Protein AF-A0AA47MBG3-F1 (afdb_monomer_lite)

Structure (mmCIF, N/CA/C/O backbone):
data_AF-A0AA47MBG3-F1
#
_entry.id   AF-A0AA47MBG3-F1
#
loop_
_atom_site.group_PDB
_atom_site.id
_atom_site.type_symbol
_atom_site.label_atom_id
_atom_site.label_alt_id
_atom_site.label_comp_id
_atom_site.label_asym_id
_atom_site.label_entity_id
_atom_site.label_seq_id
_atom_site.pdbx_PDB_ins_code
_atom_site.Cartn_x
_atom_site.Cartn_y
_atom_site.Cartn_z
_atom_site.occupancy
_atom_site.B_iso_or_equiv
_atom_site.auth_seq_id
_atom_site.auth_comp_id
_atom_site.auth_asym_id
_atom_site.auth_atom_id
_atom_site.pdbx_PDB_model_num
ATOM 1 N N . MET A 1 1 ? -4.445 -20.110 -8.912 1.00 31.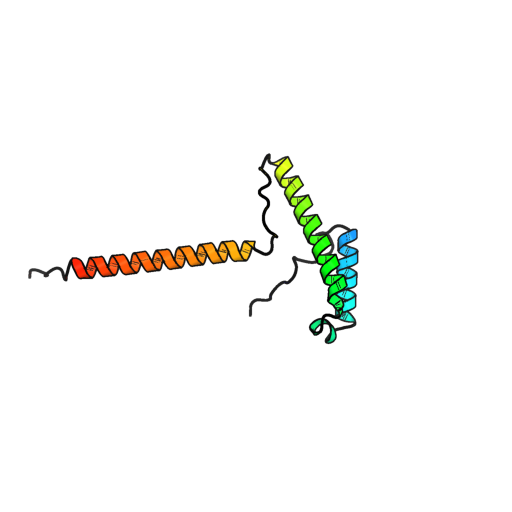62 1 MET A N 1
ATOM 2 C CA . MET A 1 1 ? -5.245 -18.866 -8.857 1.00 31.62 1 MET A CA 1
ATOM 3 C C . MET A 1 1 ? -4.411 -17.811 -8.152 1.00 31.62 1 MET A C 1
ATOM 5 O O . MET A 1 1 ? -4.117 -17.987 -6.976 1.00 31.62 1 MET A O 1
ATOM 9 N N . CYS A 1 2 ? -3.964 -16.771 -8.859 1.00 28.41 2 CYS A N 1
ATOM 10 C CA . CYS A 1 2 ? -3.271 -15.652 -8.223 1.00 28.41 2 CYS A CA 1
ATOM 11 C C . CYS A 1 2 ? -4.271 -14.918 -7.330 1.00 28.41 2 CYS A C 1
ATOM 13 O O . CYS A 1 2 ? -5.248 -14.352 -7.818 1.00 28.41 2 CYS A O 1
ATOM 15 N N . LYS A 1 3 ? -4.060 -14.976 -6.016 1.00 36.81 3 LYS A N 1
ATOM 16 C CA . LYS A 1 3 ? -4.791 -14.157 -5.053 1.00 36.81 3 LYS A CA 1
ATOM 17 C C . LYS A 1 3 ? -4.354 -12.722 -5.331 1.00 36.81 3 LYS A C 1
ATOM 19 O O . LYS A 1 3 ? -3.228 -12.360 -5.005 1.00 36.81 3 LYS A O 1
ATOM 24 N N . VAL A 1 4 ? -5.183 -11.943 -6.022 1.00 38.72 4 VAL A N 1
ATOM 25 C CA . VAL A 1 4 ? -4.874 -10.532 -6.247 1.00 38.72 4 VAL A CA 1
ATOM 26 C C . VAL 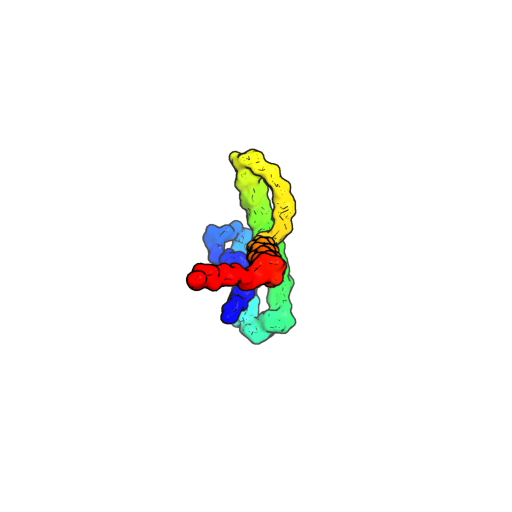A 1 4 ? -5.008 -9.844 -4.896 1.00 38.72 4 VAL A C 1
ATOM 28 O O . VAL A 1 4 ? -6.114 -9.586 -4.424 1.00 38.72 4 VAL A O 1
ATOM 31 N N . HIS A 1 5 ? -3.880 -9.647 -4.218 1.00 47.09 5 HIS A N 1
ATOM 32 C CA . HIS A 1 5 ? -3.846 -8.897 -2.976 1.00 47.09 5 HIS A CA 1
ATOM 33 C C . HIS A 1 5 ? -3.941 -7.422 -3.365 1.00 47.09 5 HIS A C 1
ATOM 35 O O . HIS A 1 5 ? -2.974 -6.818 -3.817 1.00 47.09 5 HIS A O 1
ATOM 41 N N . MET A 1 6 ? -5.151 -6.872 -3.263 1.00 60.72 6 MET A N 1
ATOM 42 C CA . MET A 1 6 ? -5.467 -5.472 -3.568 1.00 60.72 6 MET A CA 1
ATOM 43 C C . MET A 1 6 ? -5.045 -4.522 -2.437 1.00 60.72 6 MET A C 1
ATOM 45 O O . MET A 1 6 ? -5.593 -3.424 -2.351 1.00 60.72 6 MET A O 1
ATOM 49 N N . HIS A 1 7 ? -4.119 -4.950 -1.567 1.00 63.44 7 HIS A N 1
ATOM 50 C CA . HIS A 1 7 ? -3.438 -4.206 -0.497 1.00 63.44 7 HIS A CA 1
ATOM 51 C C . HIS A 1 7 ? -2.250 -5.013 0.031 1.00 63.44 7 HIS A C 1
ATOM 53 O O . HIS A 1 7 ? -2.190 -6.233 -0.127 1.00 63.44 7 HIS A O 1
ATOM 59 N N . SER A 1 8 ? -1.299 -4.308 0.643 1.00 69.69 8 SER A N 1
ATOM 60 C CA . SER A 1 8 ? -0.255 -4.890 1.488 1.00 69.69 8 SER A CA 1
ATOM 61 C C . SER A 1 8 ? -0.876 -5.649 2.671 1.00 69.69 8 SER A C 1
ATOM 63 O O . SER A 1 8 ? -2.090 -5.593 2.885 1.00 69.69 8 SER A O 1
ATOM 65 N N . ASP A 1 9 ? -0.062 -6.357 3.454 1.00 80.06 9 ASP A N 1
ATOM 66 C CA . ASP A 1 9 ? -0.515 -6.945 4.721 1.00 80.06 9 ASP A CA 1
ATOM 67 C C . ASP A 1 9 ? -1.169 -5.862 5.600 1.00 80.06 9 ASP A C 1
ATOM 69 O O . ASP A 1 9 ? -0.592 -4.794 5.749 1.00 80.06 9 ASP A O 1
ATOM 73 N N . LEU A 1 10 ? -2.374 -6.126 6.122 1.00 88.00 10 LEU A N 1
ATOM 74 C CA . LEU A 1 10 ? -3.155 -5.207 6.970 1.00 88.00 10 LEU A CA 1
ATOM 75 C C . LEU A 1 10 ? -3.102 -5.611 8.451 1.00 88.00 10 LEU A C 1
ATOM 77 O O . LEU A 1 10 ? -4.087 -5.460 9.196 1.00 88.00 10 LEU A O 1
ATOM 81 N N . SER A 1 11 ? -2.001 -6.236 8.858 1.00 89.75 11 SER A N 1
ATOM 82 C CA . SER A 1 11 ? -1.739 -6.574 10.249 1.00 89.75 11 SER A CA 1
ATOM 83 C C . SER A 1 11 ? -1.538 -5.295 11.076 1.00 89.75 11 SER A C 1
ATOM 85 O O . SER A 1 11 ? -0.750 -4.439 10.679 1.00 89.75 11 SER A O 1
ATOM 87 N N . PRO A 1 12 ? -2.201 -5.146 12.242 1.00 88.19 12 PRO A N 1
ATOM 88 C CA . PRO A 1 12 ? -2.264 -3.861 12.953 1.00 88.19 12 PRO A CA 1
ATOM 89 C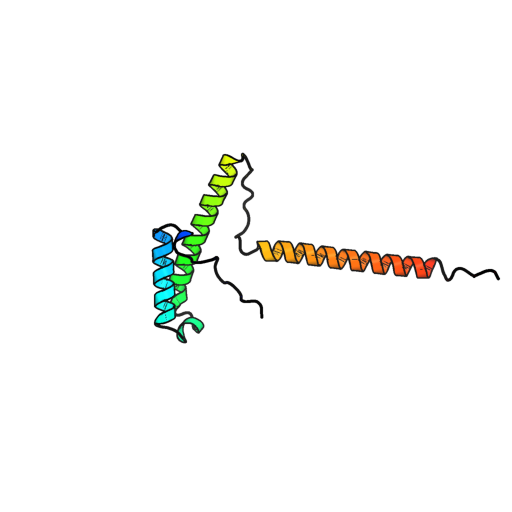 C . PRO A 1 12 ? -0.912 -3.299 13.408 1.00 88.19 12 PRO A C 1
ATOM 91 O O . PRO A 1 12 ? -0.737 -2.098 13.549 1.00 88.19 12 PRO A O 1
ATOM 94 N N . HIS A 1 13 ? 0.065 -4.169 13.643 1.00 86.88 13 HIS A N 1
ATOM 95 C CA . HIS A 1 13 ? 1.393 -3.779 14.115 1.00 86.88 13 HIS A CA 1
ATOM 96 C C . HIS A 1 13 ? 2.288 -3.189 13.012 1.00 86.88 13 HIS A C 1
ATOM 98 O O . HIS A 1 13 ? 3.388 -2.732 13.308 1.00 86.88 13 HIS A O 1
ATOM 104 N N . LEU A 1 14 ? 1.857 -3.235 11.747 1.00 88.94 14 LEU A N 1
ATOM 105 C CA . LEU A 1 14 ? 2.640 -2.755 10.604 1.00 88.94 14 LEU A CA 1
ATOM 106 C C . LEU A 1 14 ? 2.343 -1.295 10.240 1.00 88.94 14 LEU A C 1
ATOM 108 O O . LEU A 1 14 ? 3.071 -0.711 9.437 1.00 88.94 14 LEU A O 1
ATOM 112 N N . HIS A 1 15 ? 1.291 -0.716 10.817 1.00 91.38 15 HIS A N 1
ATOM 113 C CA . HIS A 1 15 ? 0.755 0.582 10.429 1.00 91.38 15 HIS A CA 1
ATOM 114 C C . HIS A 1 15 ? 0.625 1.513 11.629 1.00 91.38 15 HIS A C 1
ATOM 116 O O . HIS A 1 15 ? 0.584 1.086 12.782 1.00 91.38 15 HIS A O 1
ATOM 122 N N . THR A 1 16 ? 0.547 2.805 11.341 1.00 93.50 16 THR A N 1
ATOM 123 C CA . THR A 1 16 ? 0.199 3.843 12.308 1.00 93.50 16 THR A CA 1
ATOM 124 C C . THR A 1 16 ? -1.240 3.677 12.785 1.00 93.50 16 THR A C 1
ATOM 126 O O . THR A 1 16 ? -2.099 3.171 12.058 1.00 93.50 16 THR A O 1
ATOM 129 N N . ASP A 1 17 ? -1.533 4.177 13.986 1.00 95.31 17 ASP A N 1
ATOM 130 C CA . ASP A 1 17 ? -2.879 4.128 14.573 1.00 95.31 17 ASP A CA 1
ATOM 131 C C . ASP A 1 17 ? -3.944 4.748 13.654 1.00 95.31 17 ASP A C 1
ATOM 133 O O . ASP A 1 17 ? -5.038 4.206 13.504 1.00 95.31 17 ASP A O 1
ATOM 137 N N . VAL A 1 18 ? -3.582 5.826 12.948 1.00 93.56 18 VAL A N 1
ATOM 138 C CA . VAL A 1 18 ? -4.454 6.506 11.977 1.00 93.56 18 VAL A CA 1
ATOM 139 C C . VAL A 1 18 ? -4.835 5.581 10.818 1.00 93.56 18 VAL A C 1
ATOM 141 O O . VAL A 1 18 ? -6.005 5.499 10.445 1.00 93.56 18 VAL A O 1
ATOM 144 N N . CYS A 1 19 ? -3.875 4.862 10.231 1.00 94.12 19 CYS A N 1
ATOM 145 C CA . CYS A 1 19 ? -4.199 3.923 9.158 1.00 94.12 19 CYS A CA 1
ATOM 146 C C . CYS A 1 19 ? -4.875 2.645 9.686 1.00 94.12 19 CYS A C 1
ATOM 148 O O . CYS A 1 19 ? -5.732 2.086 8.996 1.00 94.12 19 CYS A O 1
ATOM 150 N N . ASN A 1 20 ? -4.574 2.219 10.917 1.00 95.88 20 ASN A N 1
ATOM 151 C CA . ASN A 1 20 ? -5.236 1.089 11.576 1.00 95.88 20 ASN A CA 1
ATOM 152 C C . ASN A 1 20 ? -6.735 1.308 11.801 1.00 95.88 20 ASN A C 1
ATOM 154 O O . ASN A 1 20 ? -7.521 0.363 11.663 1.00 95.88 20 ASN A O 1
ATOM 158 N N . GLU A 1 21 ? -7.152 2.539 12.090 1.00 96.19 21 GLU A N 1
ATOM 159 C CA . GLU A 1 21 ? -8.570 2.886 12.198 1.00 96.19 21 GLU A CA 1
ATOM 160 C C . GLU A 1 21 ? -9.299 2.632 10.867 1.00 96.19 21 GLU A C 1
ATOM 162 O O . GLU A 1 21 ? -10.304 1.921 10.824 1.00 96.19 21 GLU A O 1
ATOM 167 N N . MET A 1 22 ? -8.731 3.091 9.746 1.00 94.75 22 MET A N 1
ATOM 168 C CA . MET A 1 22 ? -9.310 2.870 8.412 1.00 94.75 22 MET A CA 1
ATOM 169 C C . MET A 1 22 ? -9.347 1.388 8.018 1.00 94.75 22 MET A C 1
ATOM 171 O O . MET A 1 22 ? -10.319 0.927 7.415 1.00 94.75 22 MET A O 1
ATOM 175 N N . ILE A 1 23 ? -8.311 0.621 8.375 1.00 94.75 23 ILE A N 1
ATOM 176 C CA . ILE A 1 23 ? -8.275 -0.836 8.173 1.00 94.75 23 ILE A CA 1
ATOM 177 C C . ILE A 1 23 ? -9.414 -1.513 8.941 1.00 94.75 23 ILE A C 1
ATOM 179 O O . ILE A 1 23 ? -10.062 -2.425 8.420 1.00 94.75 23 ILE A O 1
ATOM 183 N N . THR A 1 24 ? -9.658 -1.078 10.176 1.00 95.44 24 THR A N 1
ATOM 184 C CA . THR A 1 24 ? -10.722 -1.620 11.028 1.00 95.44 24 THR A CA 1
ATOM 185 C C . THR A 1 24 ? -12.096 -1.325 10.434 1.00 95.44 24 THR A C 1
ATOM 187 O O . THR A 1 24 ? -12.893 -2.250 10.274 1.00 95.44 24 THR A O 1
ATOM 190 N N . LEU A 1 25 ? -12.330 -0.086 9.988 1.00 94.06 25 LEU A N 1
ATOM 191 C CA . LEU A 1 25 ? -13.563 0.308 9.298 1.00 94.06 25 LEU A CA 1
ATOM 192 C C . LEU A 1 25 ? -13.801 -0.511 8.022 1.00 94.06 25 LEU A C 1
ATOM 194 O O . LEU A 1 25 ? -14.918 -0.960 7.766 1.00 94.06 25 LEU A O 1
ATOM 198 N N . LEU A 1 26 ? -12.752 -0.768 7.233 1.00 92.94 26 LEU A N 1
ATOM 199 C CA . LEU A 1 26 ? -12.870 -1.588 6.027 1.00 92.94 26 LEU A CA 1
ATOM 200 C C . LEU A 1 26 ? -13.230 -3.041 6.363 1.00 92.94 26 LEU A C 1
ATOM 202 O O . LEU A 1 26 ? -14.099 -3.634 5.718 1.00 92.94 26 LEU A O 1
ATOM 206 N N . LYS A 1 27 ? -12.579 -3.621 7.381 1.00 91.44 27 LYS A N 1
ATOM 207 C CA . LYS A 1 27 ? -12.879 -4.979 7.861 1.00 91.44 27 LYS A CA 1
ATOM 208 C C . LYS A 1 27 ? -14.326 -5.077 8.339 1.00 91.44 27 LYS A C 1
ATOM 210 O O . LYS A 1 27 ? -14.997 -6.043 7.980 1.00 91.44 27 LYS A O 1
ATOM 215 N N . GLN A 1 28 ? -14.813 -4.077 9.071 1.00 93.88 28 GLN A N 1
ATOM 216 C CA . GLN A 1 28 ? -16.198 -4.014 9.528 1.00 93.88 28 GLN A CA 1
ATOM 217 C C . GLN A 1 28 ? -17.180 -3.916 8.352 1.00 93.88 28 GLN A C 1
ATOM 219 O O . GLN A 1 28 ? -18.068 -4.759 8.238 1.00 93.88 28 GLN A O 1
ATOM 224 N N . CYS A 1 29 ? -16.953 -3.000 7.405 1.00 92.06 29 CYS A N 1
ATOM 225 C CA . CYS A 1 29 ? -17.789 -2.878 6.206 1.00 92.06 29 CYS A CA 1
ATOM 226 C C . CYS A 1 29 ? -17.861 -4.202 5.426 1.00 92.06 29 CYS A C 1
ATOM 228 O O . CYS A 1 29 ? -18.931 -4.639 5.011 1.00 92.06 29 CYS A O 1
ATOM 230 N N . HIS A 1 30 ? -16.743 -4.920 5.280 1.00 89.81 30 HIS A N 1
ATOM 231 C CA . HIS A 1 30 ? -16.737 -6.235 4.631 1.00 89.81 30 HIS A CA 1
ATOM 232 C C . HIS A 1 30 ? -17.445 -7.339 5.427 1.00 89.81 30 HIS A C 1
ATOM 234 O O . HIS A 1 30 ? -17.953 -8.288 4.818 1.00 89.81 30 HIS A O 1
ATOM 240 N N . GLN A 1 31 ? -17.454 -7.258 6.759 1.00 90.31 31 GLN A N 1
ATOM 241 C CA . GLN A 1 31 ? -18.184 -8.195 7.613 1.00 90.31 31 GLN A CA 1
ATOM 242 C C . GLN A 1 31 ? -19.696 -7.976 7.523 1.00 90.31 31 GLN A C 1
ATOM 244 O O . GLN A 1 31 ? -20.436 -8.957 7.428 1.00 90.31 31 GLN A O 1
ATOM 249 N N . GLU A 1 32 ? -20.133 -6.717 7.486 1.00 92.50 32 GLU A N 1
ATOM 250 C CA . GLU A 1 32 ? -21.538 -6.316 7.357 1.00 92.50 32 GLU A CA 1
ATOM 251 C C . GLU A 1 32 ? -22.066 -6.563 5.932 1.00 92.50 32 GLU A C 1
ATOM 253 O O . GLU A 1 32 ? -23.165 -7.081 5.735 1.00 92.50 32 GLU A O 1
ATOM 258 N N . HIS A 1 33 ? -21.240 -6.304 4.914 1.00 85.94 33 HIS A N 1
ATOM 259 C CA . HIS A 1 33 ? -21.612 -6.349 3.499 1.00 85.94 33 HIS A CA 1
ATOM 260 C C . HIS A 1 33 ? -20.930 -7.500 2.739 1.00 85.94 33 HIS A C 1
ATOM 262 O O . HIS A 1 33 ? -20.317 -7.297 1.689 1.00 85.94 33 HIS A O 1
ATOM 268 N N . LYS A 1 34 ? -21.050 -8.744 3.224 1.00 80.19 34 LYS A N 1
ATOM 269 C CA . LYS A 1 34 ? -20.334 -9.915 2.657 1.00 80.19 34 LYS A CA 1
ATOM 270 C C . LYS A 1 34 ? -20.514 -10.116 1.146 1.00 80.19 34 LYS A C 1
ATOM 272 O O . LYS A 1 34 ? -19.554 -10.501 0.482 1.00 80.19 34 LYS A O 1
ATOM 277 N N . VAL A 1 35 ? -21.718 -9.875 0.617 1.00 78.94 35 VAL A N 1
ATOM 278 C CA . VAL A 1 35 ? -22.037 -9.967 -0.825 1.00 78.94 35 VAL A CA 1
ATOM 279 C C . VAL A 1 35 ? -21.884 -8.605 -1.504 1.00 78.94 35 VAL A C 1
ATOM 281 O O . VAL A 1 35 ? -21.300 -8.498 -2.577 1.00 78.94 35 VAL A O 1
ATOM 284 N N . MET A 1 36 ? -22.347 -7.548 -0.836 1.00 71.62 36 MET A N 1
ATOM 285 C CA . MET A 1 36 ? -22.344 -6.171 -1.337 1.00 71.62 36 MET A CA 1
ATOM 286 C C . MET A 1 36 ? -20.941 -5.565 -1.510 1.00 71.62 36 MET A C 1
ATOM 288 O O . MET A 1 36 ? -20.756 -4.677 -2.339 1.00 71.62 36 MET A O 1
ATOM 292 N N . LYS A 1 37 ? -19.910 -6.118 -0.857 1.00 68.62 37 LYS A N 1
ATOM 293 C CA . LYS A 1 37 ? -18.506 -5.774 -1.137 1.00 68.62 37 LYS A CA 1
ATOM 294 C C . LYS A 1 37 ? -18.111 -5.995 -2.603 1.00 68.62 37 LYS A C 1
ATOM 296 O O . LYS A 1 37 ? -17.248 -5.289 -3.105 1.00 68.62 37 LYS A O 1
ATOM 301 N N . LEU A 1 38 ? -18.754 -6.938 -3.303 1.00 72.44 38 LEU A N 1
ATOM 302 C CA . LEU A 1 38 ? -18.521 -7.191 -4.732 1.00 72.44 38 LEU A CA 1
ATOM 303 C C . LEU A 1 38 ? -19.178 -6.133 -5.632 1.00 72.44 38 LEU A C 1
ATOM 305 O O . LEU A 1 38 ? -18.775 -5.975 -6.778 1.00 72.44 38 LEU A O 1
ATOM 309 N N . PHE A 1 39 ? -20.153 -5.393 -5.100 1.00 79.25 39 PHE A N 1
ATOM 310 C CA . PHE A 1 39 ? -20.855 -4.308 -5.785 1.00 79.25 39 PHE A CA 1
ATOM 311 C C . PHE A 1 39 ? -20.298 -2.920 -5.429 1.00 79.25 39 PHE A C 1
ATOM 313 O O . PHE A 1 39 ? -20.820 -1.910 -5.890 1.00 79.25 39 PHE A O 1
ATOM 320 N N . GLY A 1 40 ? -19.216 -2.857 -4.643 1.00 83.38 40 GLY A N 1
ATOM 321 C CA . GLY A 1 40 ? -18.481 -1.619 -4.380 1.00 83.38 40 GLY A CA 1
ATOM 322 C C . GLY A 1 40 ? -18.960 -0.798 -3.182 1.00 83.38 40 GLY A C 1
ATOM 323 O O . GLY A 1 40 ? -18.507 0.331 -3.022 1.00 83.38 40 GLY A O 1
ATOM 324 N N . THR A 1 41 ? -19.814 -1.343 -2.309 1.00 87.38 41 THR A N 1
ATOM 325 C CA . THR A 1 41 ? -20.341 -0.635 -1.120 1.00 87.38 41 THR A CA 1
ATOM 326 C C . THR A 1 41 ? -19.252 -0.074 -0.198 1.00 87.38 41 THR A C 1
ATOM 328 O O . THR A 1 41 ? -19.446 0.969 0.411 1.00 87.38 41 THR A O 1
ATOM 331 N N . CYS A 1 42 ? -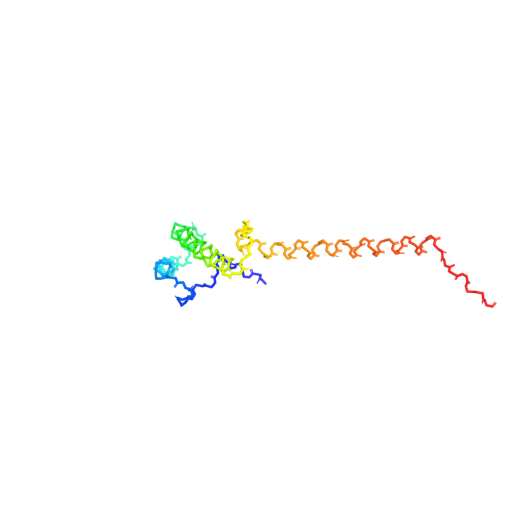18.084 -0.719 -0.124 1.00 90.06 42 CYS A N 1
ATOM 332 C CA . CYS A 1 42 ? -16.982 -0.294 0.746 1.00 90.06 42 CYS A CA 1
ATOM 333 C C . CYS A 1 42 ? -15.901 0.538 0.022 1.00 90.06 42 CYS A C 1
ATOM 335 O O . CYS A 1 42 ? -14.844 0.794 0.601 1.00 90.06 42 CYS A O 1
ATOM 337 N N . ASN A 1 43 ? -16.127 0.957 -1.232 1.00 88.94 43 ASN A N 1
ATOM 338 C CA . ASN A 1 43 ? -15.097 1.573 -2.083 1.00 88.94 43 ASN A CA 1
ATOM 339 C C . ASN A 1 43 ? -14.520 2.884 -1.531 1.00 88.94 43 ASN A C 1
ATOM 341 O O . ASN A 1 43 ? -13.343 3.170 -1.757 1.00 88.94 43 ASN A O 1
ATOM 345 N N . ASP A 1 44 ? -15.315 3.683 -0.823 1.00 91.44 44 ASP A N 1
ATOM 346 C CA . ASP A 1 44 ? -14.856 4.966 -0.279 1.00 91.44 44 ASP A CA 1
ATOM 347 C C . ASP A 1 44 ? -13.914 4.777 0.916 1.00 91.44 44 ASP A C 1
ATOM 349 O O . ASP A 1 44 ? -12.866 5.429 1.004 1.00 91.44 44 ASP A O 1
ATOM 353 N N . ILE A 1 45 ? -14.234 3.813 1.784 1.00 91.25 45 ILE A N 1
ATOM 354 C CA . ILE A 1 45 ? -13.375 3.403 2.903 1.00 91.25 45 ILE A CA 1
ATOM 355 C C . ILE A 1 45 ? -12.084 2.794 2.348 1.00 91.25 45 ILE A C 1
ATOM 357 O O . ILE A 1 45 ? -10.986 3.173 2.744 1.00 91.25 45 ILE A O 1
ATOM 361 N N . ASP A 1 46 ? -12.210 1.907 1.365 1.00 89.56 46 ASP A N 1
ATOM 362 C CA . ASP A 1 46 ? -11.098 1.237 0.691 1.00 89.56 46 ASP A CA 1
ATOM 363 C C . ASP A 1 46 ? -10.169 2.231 -0.041 1.00 89.56 46 ASP A C 1
ATOM 365 O O . ASP A 1 46 ? -8.940 2.142 0.034 1.00 89.56 46 ASP A O 1
ATOM 369 N N . ARG A 1 47 ? -10.731 3.260 -0.693 1.00 90.38 47 ARG A N 1
ATOM 370 C CA . ARG A 1 47 ? -9.967 4.369 -1.293 1.00 90.38 47 ARG A CA 1
ATOM 371 C C . ARG A 1 47 ? -9.199 5.154 -0.232 1.00 90.38 47 ARG A C 1
ATOM 373 O O . ARG A 1 47 ? -8.013 5.417 -0.433 1.00 90.38 47 ARG A O 1
ATOM 380 N N . SER A 1 48 ? -9.857 5.518 0.864 1.00 92.88 48 SER A N 1
ATOM 381 C CA . SER A 1 48 ? -9.249 6.287 1.956 1.00 92.88 48 SER A CA 1
ATOM 382 C C . SER A 1 48 ? -8.124 5.501 2.632 1.00 92.88 48 SER A C 1
ATOM 384 O O . SER A 1 48 ? -7.007 6.005 2.763 1.00 92.88 48 SER A O 1
ATOM 386 N N . MET A 1 49 ? -8.362 4.221 2.929 1.00 92.56 49 MET A N 1
ATOM 387 C CA . MET A 1 49 ? -7.358 3.309 3.474 1.00 92.56 49 MET A CA 1
ATOM 388 C C . MET A 1 49 ? -6.141 3.205 2.543 1.00 92.56 49 MET A C 1
ATOM 390 O O . MET A 1 49 ? -5.012 3.415 2.984 1.00 92.56 49 MET A O 1
ATOM 394 N N . ARG A 1 50 ? -6.337 2.967 1.236 1.00 88.75 50 ARG A N 1
ATOM 395 C CA . ARG A 1 50 ? -5.223 2.914 0.268 1.00 88.75 50 ARG A CA 1
ATOM 396 C C . ARG A 1 50 ? -4.399 4.198 0.237 1.00 88.75 50 ARG A C 1
ATOM 398 O O . ARG A 1 50 ? -3.177 4.133 0.106 1.00 88.75 50 ARG A O 1
ATOM 405 N N . GLN A 1 51 ? -5.042 5.360 0.341 1.00 90.38 51 GLN A N 1
ATOM 406 C CA . GLN A 1 51 ? -4.329 6.635 0.413 1.00 90.38 51 GLN A CA 1
ATOM 407 C C . GLN A 1 51 ? -3.491 6.747 1.688 1.00 90.38 51 GLN A C 1
ATOM 409 O O . GLN A 1 51 ? -2.374 7.260 1.622 1.00 90.38 51 GLN A O 1
ATOM 414 N N . CYS A 1 52 ? -4.002 6.253 2.816 1.00 92.44 52 CYS A N 1
ATOM 415 C CA . CYS A 1 52 ? -3.277 6.216 4.081 1.00 92.44 52 CYS A CA 1
ATOM 416 C C . CYS A 1 52 ? -2.013 5.350 3.963 1.00 92.44 52 CYS A C 1
ATOM 418 O O . CYS A 1 52 ? -0.901 5.851 4.125 1.00 92.44 52 CYS A O 1
ATOM 420 N N . LEU A 1 53 ? -2.168 4.101 3.513 1.00 88.81 53 LEU A N 1
ATOM 421 C CA . LEU A 1 53 ? -1.056 3.157 3.343 1.00 88.81 53 LEU A CA 1
ATOM 422 C C . LEU A 1 53 ? -0.003 3.657 2.347 1.00 88.81 53 LEU A C 1
ATOM 424 O O . LEU A 1 53 ? 1.199 3.531 2.571 1.00 88.81 53 LEU A O 1
ATOM 428 N N . LYS A 1 54 ? -0.433 4.288 1.247 1.00 85.06 54 LYS A N 1
ATOM 429 C CA . LYS A 1 54 ? 0.487 4.890 0.271 1.00 85.06 54 LYS A CA 1
ATOM 430 C C . LYS A 1 54 ? 1.334 6.002 0.895 1.00 85.06 54 LYS A C 1
ATOM 432 O O . LYS A 1 54 ? 2.505 6.142 0.538 1.00 85.06 54 LYS A O 1
ATOM 437 N N . LYS A 1 55 ? 0.764 6.796 1.807 1.00 87.38 55 LYS A N 1
ATOM 438 C CA . LYS A 1 55 ? 1.509 7.830 2.535 1.00 87.38 55 LYS A CA 1
ATOM 439 C C . LYS A 1 55 ? 2.503 7.207 3.509 1.00 87.38 55 LYS A C 1
ATOM 441 O O . LYS A 1 55 ? 3.646 7.644 3.504 1.00 87.38 55 LYS A O 1
ATOM 446 N N . GLU A 1 56 ? 2.117 6.182 4.267 1.00 86.50 56 GLU A N 1
ATOM 447 C CA . GLU A 1 56 ? 3.033 5.480 5.182 1.00 86.50 56 GLU A CA 1
ATOM 448 C C . GLU A 1 56 ? 4.248 4.923 4.449 1.00 86.50 56 GLU A C 1
ATOM 450 O O . GLU A 1 56 ? 5.379 5.256 4.793 1.00 86.50 56 GLU A O 1
ATOM 455 N N . VAL A 1 57 ? 4.017 4.161 3.376 1.00 82.44 57 VAL A N 1
ATOM 456 C CA . VAL A 1 57 ? 5.098 3.571 2.578 1.00 82.44 57 VAL A CA 1
ATOM 457 C C . VAL A 1 57 ? 5.981 4.663 1.975 1.00 82.44 57 VAL A C 1
ATOM 459 O O . VAL A 1 57 ? 7.204 4.557 2.003 1.00 82.44 57 VAL A O 1
ATOM 462 N N . ARG A 1 58 ? 5.390 5.755 1.470 1.00 82.75 58 ARG A N 1
ATOM 463 C CA . ARG A 1 58 ? 6.161 6.894 0.954 1.00 82.75 58 ARG A CA 1
ATOM 464 C C . ARG A 1 58 ? 7.024 7.532 2.046 1.00 82.75 58 ARG A C 1
ATOM 466 O O . ARG A 1 58 ? 8.185 7.819 1.783 1.00 82.75 58 ARG A O 1
ATOM 473 N N . LEU A 1 59 ? 6.486 7.761 3.242 1.00 82.25 59 LEU A N 1
ATOM 474 C CA . LEU A 1 59 ? 7.233 8.359 4.353 1.00 82.25 59 LEU A CA 1
ATOM 475 C C . LEU A 1 59 ? 8.361 7.438 4.834 1.00 82.25 59 LEU A C 1
ATOM 477 O O . LEU A 1 59 ? 9.486 7.904 5.009 1.00 82.25 59 LEU A O 1
ATOM 481 N N . GLN A 1 60 ? 8.091 6.138 4.971 1.00 80.56 60 GLN A N 1
ATOM 482 C CA . GLN A 1 60 ? 9.094 5.133 5.335 1.00 80.56 60 GLN A CA 1
ATOM 483 C C . GLN A 1 60 ? 10.229 5.064 4.305 1.00 80.56 60 GLN A C 1
ATOM 485 O O . GLN A 1 60 ? 11.401 5.060 4.679 1.00 80.56 60 GLN A O 1
ATOM 490 N N . LEU A 1 61 ? 9.899 5.077 3.008 1.00 75.50 61 LEU A N 1
ATOM 491 C CA . LEU A 1 61 ? 10.893 5.090 1.931 1.00 75.50 61 LEU A CA 1
ATOM 492 C C . LEU A 1 61 ? 11.726 6.375 1.929 1.00 75.50 61 LEU A C 1
ATOM 494 O O . LEU A 1 61 ? 12.945 6.300 1.802 1.00 75.50 61 LEU A O 1
ATOM 498 N N . ILE A 1 62 ? 11.103 7.545 2.108 1.00 77.62 62 ILE A N 1
ATOM 499 C CA . ILE A 1 62 ? 11.826 8.822 2.205 1.00 77.62 62 ILE A CA 1
ATOM 500 C C . ILE A 1 62 ? 12.814 8.782 3.372 1.00 77.62 62 ILE A C 1
ATOM 502 O O . ILE A 1 62 ? 13.981 9.124 3.190 1.00 77.62 62 ILE A O 1
ATOM 506 N N . TYR A 1 63 ? 12.374 8.324 4.544 1.00 82.56 63 TYR A N 1
ATOM 507 C CA . TYR A 1 63 ? 13.232 8.212 5.720 1.00 82.56 63 TYR A CA 1
ATOM 508 C C . TYR A 1 63 ? 14.420 7.270 5.471 1.00 82.56 63 TYR A C 1
ATOM 510 O O . TYR A 1 63 ? 15.567 7.649 5.708 1.00 82.56 63 TYR A O 1
ATOM 518 N N . PHE A 1 64 ? 14.174 6.087 4.898 1.00 80.31 64 PHE A N 1
ATOM 519 C CA . PHE A 1 64 ? 15.229 5.145 4.515 1.00 80.31 64 PHE A CA 1
ATOM 520 C C . PHE A 1 64 ? 16.224 5.751 3.511 1.00 80.31 64 PHE A C 1
ATOM 522 O O . PHE A 1 64 ? 17.436 5.602 3.679 1.00 80.31 64 PHE A O 1
ATOM 529 N N . CYS A 1 65 ? 15.738 6.464 2.490 1.00 71.75 65 CYS A N 1
ATOM 530 C CA . CYS A 1 65 ? 16.585 7.133 1.502 1.00 71.75 65 CYS A CA 1
ATOM 531 C C . CYS A 1 65 ? 17.467 8.216 2.132 1.00 71.75 65 CYS A C 1
ATOM 533 O O . CYS A 1 65 ? 18.651 8.284 1.806 1.00 71.75 65 CYS A O 1
ATOM 535 N N . ILE A 1 66 ? 16.917 9.025 3.045 1.00 78.56 66 ILE A N 1
ATOM 536 C CA . ILE A 1 66 ? 17.667 10.063 3.768 1.00 78.56 66 ILE A CA 1
ATOM 537 C C . ILE A 1 66 ? 18.785 9.427 4.602 1.00 78.56 66 ILE A C 1
ATOM 539 O O . ILE A 1 66 ? 19.933 9.852 4.493 1.00 78.56 66 ILE A O 1
ATOM 543 N N . LEU A 1 67 ? 18.475 8.382 5.378 1.00 84.38 67 LEU A N 1
ATOM 544 C CA . LEU A 1 67 ? 19.458 7.709 6.235 1.00 84.38 67 LEU A CA 1
ATOM 545 C C . LEU A 1 67 ? 20.609 7.060 5.455 1.00 84.38 67 LEU A C 1
ATOM 547 O O . LEU A 1 67 ? 21.719 6.969 5.968 1.00 84.38 67 LEU A O 1
ATOM 551 N N . ASN A 1 68 ? 20.355 6.626 4.219 1.00 79.94 68 ASN A N 1
ATOM 552 C CA . ASN A 1 68 ? 21.341 5.929 3.389 1.00 79.94 68 ASN A CA 1
ATOM 553 C C . ASN A 1 68 ? 21.921 6.803 2.264 1.00 79.94 68 ASN A C 1
ATOM 555 O O . ASN A 1 68 ? 22.635 6.291 1.404 1.00 79.94 68 ASN A O 1
ATOM 559 N N . ASN A 1 69 ? 21.614 8.106 2.242 1.00 79.06 69 ASN A N 1
ATOM 560 C CA . ASN A 1 69 ? 22.035 9.043 1.193 1.00 79.06 69 ASN A CA 1
ATOM 561 C C . ASN A 1 69 ? 21.700 8.548 -0.236 1.00 79.06 69 ASN A C 1
ATOM 563 O O . ASN A 1 69 ? 22.456 8.727 -1.193 1.00 79.06 69 ASN A O 1
ATOM 567 N N . ILE A 1 70 ? 20.549 7.882 -0.379 1.00 76.88 70 ILE A N 1
ATOM 568 C CA . ILE A 1 70 ? 20.042 7.372 -1.655 1.00 76.88 70 ILE A CA 1
ATOM 569 C C . ILE A 1 70 ? 19.173 8.459 -2.281 1.00 76.88 70 ILE A C 1
ATOM 571 O O . ILE A 1 70 ? 18.229 8.953 -1.662 1.00 76.88 70 ILE A O 1
ATOM 575 N N . LYS A 1 71 ? 19.444 8.809 -3.542 1.00 66.75 71 LYS A N 1
ATOM 576 C CA . LYS A 1 71 ? 18.569 9.710 -4.301 1.00 66.75 71 LYS A CA 1
ATOM 577 C C . LYS A 1 71 ? 17.194 9.062 -4.423 1.00 66.75 71 LYS A C 1
ATOM 579 O O . LYS A 1 71 ? 17.070 7.984 -4.999 1.00 66.75 71 LYS A O 1
ATOM 584 N N . HIS A 1 72 ? 16.179 9.726 -3.878 1.00 53.41 72 HIS A N 1
ATOM 585 C CA . HIS A 1 72 ? 14.793 9.282 -3.927 1.00 53.41 72 HIS A CA 1
ATOM 586 C C . HIS A 1 72 ? 14.308 9.282 -5.385 1.00 53.41 72 HIS A C 1
ATOM 588 O O . HIS A 1 72 ? 13.775 10.272 -5.889 1.00 53.41 72 HIS A O 1
ATOM 594 N N . VAL A 1 73 ? 14.532 8.174 -6.093 1.00 54.62 73 VAL A N 1
ATOM 595 C CA . VAL A 1 73 ? 13.878 7.906 -7.372 1.00 54.62 73 VAL A CA 1
ATOM 596 C C . VAL A 1 73 ? 12.395 7.838 -7.050 1.00 54.62 73 VAL A C 1
ATOM 598 O O . VAL A 1 73 ? 12.000 7.091 -6.157 1.00 54.62 73 VAL A O 1
ATOM 601 N N . ALA A 1 74 ? 11.585 8.660 -7.718 1.00 48.88 74 ALA A N 1
ATOM 602 C CA . ALA A 1 74 ? 10.134 8.634 -7.606 1.00 48.88 74 ALA A CA 1
ATOM 603 C C . ALA A 1 74 ? 9.633 7.263 -8.084 1.00 48.88 74 ALA A C 1
ATOM 605 O O . ALA A 1 74 ? 9.267 7.081 -9.242 1.00 48.88 74 ALA A O 1
ATOM 606 N N . TYR A 1 75 ? 9.707 6.273 -7.198 1.00 45.88 75 TYR A N 1
ATOM 607 C CA . TYR A 1 75 ? 9.317 4.911 -7.470 1.00 45.88 75 TYR A CA 1
ATOM 608 C C . TYR A 1 75 ? 7.798 4.919 -7.558 1.00 45.88 75 TYR A C 1
ATOM 610 O O . TYR A 1 75 ? 7.094 5.170 -6.575 1.00 45.88 75 TYR A O 1
ATOM 618 N N . THR A 1 76 ? 7.304 4.760 -8.782 1.00 46.75 76 THR A N 1
ATOM 619 C CA . THR A 1 76 ? 5.899 4.512 -9.079 1.00 46.75 76 THR A CA 1
ATOM 620 C C . THR A 1 76 ? 5.390 3.453 -8.117 1.00 46.75 76 THR A C 1
ATOM 622 O O . THR A 1 76 ? 6.006 2.396 -8.023 1.00 46.75 76 THR A O 1
ATOM 625 N N . ASP A 1 77 ? 4.324 3.790 -7.394 1.00 50.12 77 ASP A N 1
ATOM 626 C CA . ASP A 1 77 ? 3.506 2.937 -6.533 1.00 50.12 77 ASP A CA 1
ATOM 627 C C . ASP A 1 77 ? 3.940 1.461 -6.453 1.00 50.12 77 ASP A C 1
ATOM 629 O O . ASP A 1 77 ? 3.916 0.751 -7.456 1.00 50.12 77 ASP A O 1
ATOM 633 N N . SER A 1 78 ? 4.252 0.993 -5.235 1.00 55.88 78 SER A N 1
ATOM 634 C CA . SER A 1 78 ? 4.721 -0.360 -4.835 1.00 55.88 78 SER A CA 1
ATOM 635 C C . SER A 1 78 ? 3.960 -1.574 -5.428 1.00 55.88 78 SER A C 1
ATOM 637 O O . SER A 1 78 ? 4.334 -2.726 -5.247 1.00 55.88 78 SER A O 1
ATOM 639 N N . TRP A 1 79 ? 2.909 -1.320 -6.195 1.00 47.75 79 TRP A N 1
ATOM 640 C CA . TRP A 1 79 ? 2.043 -2.243 -6.918 1.00 47.75 79 TRP A CA 1
ATOM 641 C C . TRP A 1 79 ? 2.550 -2.599 -8.319 1.00 47.75 79 TRP A C 1
ATOM 643 O O . TRP A 1 79 ? 2.067 -3.556 -8.915 1.00 47.75 79 TRP A O 1
ATOM 653 N N . CYS A 1 80 ? 3.537 -1.863 -8.843 1.00 47.50 80 CYS A N 1
ATOM 654 C CA . CYS A 1 80 ? 4.170 -2.149 -10.134 1.00 47.50 80 CYS A CA 1
ATOM 655 C C . CYS A 1 80 ? 5.509 -2.897 -10.024 1.00 47.50 80 CYS A C 1
ATOM 657 O O . CYS A 1 80 ? 6.056 -3.286 -11.053 1.00 47.50 80 CYS A O 1
ATOM 659 N N . LEU A 1 81 ? 6.036 -3.148 -8.818 1.00 51.78 81 LEU A N 1
ATOM 660 C CA . LEU A 1 81 ? 7.255 -3.954 -8.645 1.00 51.78 81 LEU A CA 1
ATOM 661 C C . LEU A 1 81 ? 7.100 -5.398 -9.189 1.00 51.78 81 LEU A C 1
ATOM 663 O O . LEU A 1 81 ? 8.034 -5.871 -9.838 1.00 51.78 81 LEU A O 1
ATOM 667 N N . PRO A 1 82 ? 5.930 -6.067 -9.063 1.00 56.38 82 PRO A N 1
ATOM 668 C CA . PRO A 1 82 ? 5.685 -7.332 -9.761 1.00 56.38 82 PRO A CA 1
ATOM 669 C C . PRO A 1 82 ? 5.729 -7.175 -11.288 1.00 56.38 82 PRO A C 1
ATOM 671 O O . PRO A 1 82 ? 6.335 -7.989 -11.972 1.00 56.38 82 PRO A O 1
ATOM 674 N N . CYS A 1 83 ? 5.192 -6.071 -11.820 1.00 45.06 83 CYS A N 1
ATOM 675 C CA . CYS A 1 83 ? 5.181 -5.798 -13.259 1.00 45.06 83 CYS A CA 1
ATOM 676 C C . CYS A 1 83 ? 6.596 -5.547 -13.812 1.00 45.06 83 CYS A C 1
ATOM 678 O O . CYS A 1 83 ? 6.911 -5.985 -14.913 1.00 45.06 83 CYS A O 1
ATOM 680 N N . LEU A 1 84 ? 7.487 -4.904 -13.048 1.00 51.31 84 LEU A N 1
ATOM 681 C CA . LEU A 1 84 ? 8.885 -4.725 -13.453 1.00 51.31 84 LEU A CA 1
ATOM 682 C C . LEU A 1 84 ? 9.628 -6.066 -13.529 1.00 51.31 84 LEU A C 1
ATOM 684 O O . LEU A 1 84 ? 10.353 -6.309 -14.495 1.00 51.31 84 LEU A O 1
ATOM 688 N N . LEU A 1 85 ? 9.404 -6.949 -12.552 1.00 56.47 85 LEU A N 1
ATOM 689 C CA . LEU A 1 85 ? 9.975 -8.294 -12.555 1.00 56.47 85 LEU A CA 1
ATOM 690 C C . LEU A 1 85 ? 9.412 -9.135 -13.715 1.00 56.47 85 LEU A C 1
ATOM 692 O O . LEU A 1 85 ? 10.175 -9.805 -14.411 1.00 56.47 85 LEU A O 1
ATOM 696 N N . ASP A 1 86 ? 8.112 -9.033 -13.998 1.00 55.47 86 ASP A N 1
ATOM 697 C CA . ASP A 1 86 ? 7.466 -9.701 -15.134 1.00 55.47 86 ASP A CA 1
ATOM 698 C C . ASP A 1 86 ? 7.972 -9.168 -16.489 1.00 55.47 86 ASP A C 1
ATOM 700 O O . ASP A 1 86 ? 8.211 -9.944 -17.418 1.00 55.47 86 ASP A O 1
ATOM 704 N N . ILE A 1 87 ? 8.210 -7.856 -16.611 1.00 64.81 87 ILE A N 1
ATOM 705 C CA . ILE A 1 87 ? 8.806 -7.233 -17.804 1.00 64.81 87 ILE A CA 1
ATOM 706 C C . ILE A 1 87 ? 10.235 -7.737 -18.013 1.00 64.81 87 ILE A C 1
ATOM 708 O O . ILE A 1 87 ? 10.588 -8.116 -19.132 1.00 64.81 87 ILE A O 1
ATOM 712 N N . GLN A 1 88 ? 11.045 -7.800 -16.954 1.00 71.25 88 GLN A N 1
ATOM 713 C CA . GLN A 1 88 ? 12.412 -8.323 -17.022 1.00 71.25 88 GLN A CA 1
ATOM 714 C C . GLN A 1 88 ? 12.428 -9.804 -17.422 1.00 71.25 88 GLN A C 1
ATOM 716 O O . GLN A 1 88 ? 13.199 -10.210 -18.293 1.00 71.25 88 GLN A O 1
ATOM 721 N N . GLN A 1 89 ? 11.531 -10.616 -16.858 1.00 75.19 89 GLN A N 1
ATOM 722 C CA . GLN A 1 89 ? 11.386 -12.024 -17.228 1.00 75.19 89 GLN A CA 1
ATOM 723 C C . GLN A 1 89 ? 10.917 -12.195 -18.679 1.00 75.19 89 GLN A C 1
ATOM 725 O O . GLN A 1 89 ? 11.434 -13.055 -19.401 1.00 75.19 89 GLN A O 1
ATOM 730 N N . ALA A 1 90 ? 9.983 -11.361 -19.144 1.00 69.12 90 ALA A N 1
ATOM 731 C CA . ALA A 1 90 ? 9.510 -11.363 -20.525 1.00 69.12 90 ALA A CA 1
ATOM 732 C C . ALA A 1 90 ? 10.610 -10.941 -21.512 1.00 69.12 90 ALA A C 1
ATOM 734 O O . ALA A 1 90 ? 10.765 -11.569 -22.562 1.00 69.12 90 ALA A O 1
ATOM 735 N N . GLN A 1 91 ? 11.406 -9.924 -21.173 1.00 80.88 91 GLN A N 1
ATOM 736 C CA . GLN A 1 91 ? 12.576 -9.507 -21.949 1.00 80.88 91 GLN A CA 1
ATOM 737 C C . GLN A 1 91 ? 13.623 -10.626 -22.011 1.00 80.88 91 GLN A C 1
ATOM 739 O O . GLN A 1 91 ? 14.039 -11.000 -23.105 1.00 80.88 91 GLN A O 1
ATOM 744 N N . ALA A 1 92 ? 13.957 -11.250 -20.877 1.00 88.56 92 ALA A N 1
ATOM 745 C CA . ALA A 1 92 ? 14.890 -12.375 -20.822 1.00 88.56 92 ALA A CA 1
ATOM 746 C C . ALA A 1 92 ? 14.395 -13.592 -21.627 1.00 88.56 92 ALA A C 1
ATOM 748 O O . ALA A 1 92 ? 15.179 -14.257 -22.304 1.00 88.56 92 ALA A O 1
ATOM 749 N N . LYS A 1 93 ? 13.085 -13.885 -21.606 1.00 84.62 93 LYS A N 1
ATOM 750 C CA . LYS A 1 93 ? 12.480 -14.954 -22.420 1.00 84.62 93 LYS A CA 1
ATOM 751 C C . LYS A 1 93 ? 12.558 -14.647 -23.919 1.00 84.62 93 LYS A C 1
ATOM 753 O O . LYS A 1 93 ? 12.870 -15.544 -24.700 1.00 84.62 93 LYS A O 1
ATOM 758 N N . ARG A 1 94 ? 12.297 -13.397 -24.321 1.00 86.44 94 ARG A N 1
ATOM 759 C CA . ARG A 1 94 ? 12.429 -12.944 -25.718 1.00 86.44 94 ARG A CA 1
ATOM 760 C C . ARG A 1 94 ? 13.875 -13.031 -26.196 1.00 86.44 94 ARG A C 1
ATOM 762 O O . ARG A 1 94 ? 14.101 -13.496 -27.306 1.00 86.44 94 ARG A O 1
ATOM 769 N N . GLU A 1 95 ? 14.830 -12.658 -25.351 1.00 94.56 95 GLU A N 1
ATOM 770 C CA . GLU A 1 95 ? 16.257 -12.726 -25.667 1.00 94.56 95 GLU A CA 1
ATOM 771 C C . GLU A 1 95 ? 16.729 -14.173 -25.864 1.00 94.56 95 GLU A C 1
ATOM 773 O O . GLU A 1 95 ? 17.292 -14.497 -26.906 1.00 94.56 95 GLU A O 1
ATOM 778 N N . ARG A 1 96 ? 16.371 -15.090 -24.952 1.00 91.00 96 ARG A N 1
ATOM 779 C CA . ARG A 1 96 ? 16.651 -16.530 -25.123 1.00 91.00 96 ARG A CA 1
ATOM 780 C C . ARG A 1 96 ? 16.054 -17.095 -26.414 1.00 91.00 96 ARG A C 1
ATOM 782 O O . ARG A 1 96 ? 16.698 -17.878 -27.106 1.00 91.00 96 ARG A O 1
ATOM 789 N N . SER A 1 97 ? 14.833 -16.687 -26.763 1.00 89.38 97 SER A N 1
ATOM 790 C CA . SER A 1 97 ? 14.190 -17.116 -28.010 1.00 89.38 97 SER A CA 1
ATOM 791 C C . SER A 1 97 ? 14.900 -16.577 -29.256 1.00 89.38 97 SER A C 1
ATOM 793 O O . SER A 1 97 ? 14.965 -17.289 -30.257 1.00 89.38 97 SER A O 1
ATOM 795 N N . ARG A 1 98 ? 15.423 -15.342 -29.216 1.00 95.69 98 ARG A N 1
ATOM 796 C CA . ARG A 1 98 ? 16.217 -14.759 -30.311 1.00 95.69 98 ARG A CA 1
ATOM 797 C C . ARG A 1 98 ? 17.532 -15.505 -30.489 1.00 95.69 98 ARG A C 1
ATOM 799 O O . ARG A 1 98 ? 17.824 -15.927 -31.602 1.00 95.69 98 ARG A O 1
ATOM 806 N N . GLN A 1 99 ? 18.251 -15.748 -29.395 1.00 95.31 99 GLN A N 1
ATOM 807 C CA . GLN A 1 99 ? 19.512 -16.493 -29.405 1.00 95.31 99 GLN A CA 1
ATOM 808 C C . GLN A 1 99 ? 19.332 -17.899 -29.984 1.00 95.31 99 GLN A C 1
ATOM 810 O O . GLN A 1 99 ? 20.083 -18.305 -30.866 1.00 95.31 99 GLN A O 1
ATOM 815 N N . HIS A 1 100 ? 18.283 -18.612 -29.566 1.00 93.69 100 HIS A N 1
ATOM 816 C CA . HIS A 1 100 ? 17.975 -19.933 -30.109 1.00 93.69 100 HIS A CA 1
ATOM 817 C C . HIS A 1 100 ? 17.653 -19.889 -31.614 1.00 93.69 100 HIS A C 1
ATOM 819 O O . HIS A 1 100 ? 18.133 -20.718 -32.385 1.00 93.69 100 HIS A O 1
ATOM 825 N N . ALA A 1 101 ? 16.884 -18.894 -32.067 1.00 93.50 101 ALA A N 1
ATOM 826 C CA . ALA A 1 101 ? 16.597 -18.721 -33.490 1.00 93.50 101 ALA A CA 1
ATOM 827 C C . ALA A 1 101 ? 17.860 -18.387 -34.307 1.00 93.50 101 ALA A C 1
ATOM 829 O O . ALA A 1 101 ? 18.019 -18.870 -35.429 1.00 93.50 101 ALA A O 1
ATOM 830 N N . GLU A 1 102 ? 18.773 -17.581 -33.762 1.00 95.94 102 GLU A N 1
ATOM 831 C CA . GLU A 1 102 ? 20.061 -17.271 -34.387 1.00 95.94 102 GLU A CA 1
ATOM 832 C C . GLU A 1 102 ? 20.981 -18.490 -34.462 1.00 95.94 102 GLU A C 1
ATOM 834 O O . GLU A 1 102 ? 21.607 -18.717 -35.497 1.00 95.94 102 GLU A O 1
ATOM 839 N N . GLU A 1 103 ? 21.026 -19.306 -33.412 1.00 94.62 103 GLU A N 1
ATOM 840 C CA . GLU A 1 103 ? 21.760 -20.571 -33.398 1.00 94.62 103 GLU A CA 1
ATOM 841 C C . GLU A 1 103 ? 21.233 -21.528 -34.475 1.00 94.62 103 GLU A C 1
ATOM 843 O O . GLU A 1 103 ? 22.010 -22.062 -35.267 1.00 94.62 103 GLU A O 1
ATOM 848 N N . MET A 1 104 ? 19.910 -21.681 -34.577 1.00 87.12 104 MET A N 1
ATOM 849 C CA . MET A 1 104 ? 19.289 -22.492 -35.627 1.00 87.12 104 MET A CA 1
ATOM 850 C C . MET A 1 104 ? 19.626 -21.963 -37.026 1.00 87.12 104 MET A C 1
ATOM 852 O O . MET A 1 104 ? 19.964 -22.740 -37.918 1.00 87.12 104 MET A O 1
ATOM 856 N N . ARG A 1 105 ? 19.623 -20.637 -37.220 1.00 91.69 105 ARG A N 1
ATOM 857 C CA . ARG A 1 105 ? 20.059 -20.012 -38.481 1.00 91.69 105 ARG A CA 1
ATOM 858 C C . ARG A 1 105 ? 21.533 -20.282 -38.788 1.00 91.69 105 ARG A C 1
ATOM 860 O O . ARG A 1 105 ? 21.861 -20.467 -39.956 1.00 91.69 105 ARG A O 1
ATOM 867 N N . LYS A 1 106 ? 22.416 -20.308 -37.784 1.00 92.56 106 LYS A N 1
ATOM 868 C CA . LYS A 1 106 ? 23.836 -20.660 -37.965 1.00 92.56 106 LYS A CA 1
ATOM 869 C C . LYS A 1 106 ? 23.995 -22.119 -38.383 1.00 92.56 106 LYS A C 1
ATOM 871 O O . LYS A 1 106 ? 24.634 -22.374 -39.394 1.00 92.56 106 LYS A O 1
ATOM 876 N N . ARG A 1 107 ? 23.316 -23.049 -37.704 1.00 85.00 107 ARG A N 1
ATOM 877 C CA . ARG A 1 107 ? 23.330 -24.483 -38.052 1.00 85.00 107 ARG A CA 1
ATOM 878 C C . ARG A 1 107 ? 22.865 -24.745 -39.485 1.00 85.00 107 ARG A C 1
ATOM 880 O O . ARG A 1 107 ? 23.470 -25.540 -40.192 1.00 85.00 107 ARG A O 1
ATOM 887 N N . LEU A 1 108 ? 21.827 -24.038 -39.935 1.00 85.38 108 LEU A N 1
ATOM 888 C CA . LEU A 1 108 ? 21.347 -24.133 -41.317 1.00 85.38 108 LEU A CA 1
ATOM 889 C C . LEU A 1 108 ? 22.354 -23.580 -42.338 1.00 85.38 108 LEU A C 1
ATOM 891 O O . LEU A 1 108 ? 22.440 -24.108 -43.442 1.00 85.38 108 LEU A O 1
ATOM 895 N N . LYS A 1 109 ? 23.117 -22.537 -41.982 1.00 88.25 109 LYS A N 1
ATOM 896 C CA . LYS A 1 109 ? 24.172 -21.968 -42.839 1.00 88.25 109 LYS A CA 1
ATOM 897 C C . LYS A 1 109 ? 25.424 -22.840 -42.900 1.00 88.25 109 LYS A C 1
ATOM 899 O O . LYS A 1 109 ? 26.039 -22.927 -43.954 1.00 88.25 109 LYS A O 1
ATOM 904 N N . GLU A 1 110 ? 25.809 -23.445 -41.781 1.00 84.69 110 GLU A N 1
ATOM 905 C CA . GLU A 1 110 ? 27.004 -24.292 -41.681 1.00 84.69 110 GLU A CA 1
ATOM 906 C C . GLU A 1 110 ? 26.806 -25.654 -42.365 1.00 84.69 110 GLU A C 1
ATOM 908 O O . GLU A 1 110 ? 27.782 -26.290 -42.759 1.00 84.69 110 GLU A O 1
ATOM 913 N N . GLY A 1 111 ? 25.549 -26.061 -42.579 1.00 73.50 111 GLY A N 1
ATOM 914 C CA . GLY A 1 111 ? 25.204 -27.340 -43.189 1.00 73.50 111 GLY A CA 1
ATOM 915 C C . GLY A 1 111 ? 25.612 -28.531 -42.309 1.00 73.50 111 GLY A C 1
ATOM 916 O O . GLY A 1 111 ? 26.273 -28.373 -41.281 1.00 73.50 111 GLY A O 1
ATOM 917 N N . PRO A 1 112 ? 25.209 -29.761 -42.659 1.00 74.88 112 PRO A N 1
ATOM 918 C CA . PRO A 1 112 ? 25.695 -30.938 -41.953 1.00 74.88 112 PRO A CA 1
ATOM 919 C C . PRO A 1 112 ? 27.207 -31.081 -42.182 1.00 74.88 112 PRO A C 1
ATOM 921 O O . PRO A 1 112 ? 27.665 -31.102 -43.329 1.00 74.88 112 PRO A O 1
ATOM 924 N N . ARG A 1 113 ? 27.993 -31.201 -41.099 1.00 63.75 113 ARG A N 1
ATOM 925 C CA . A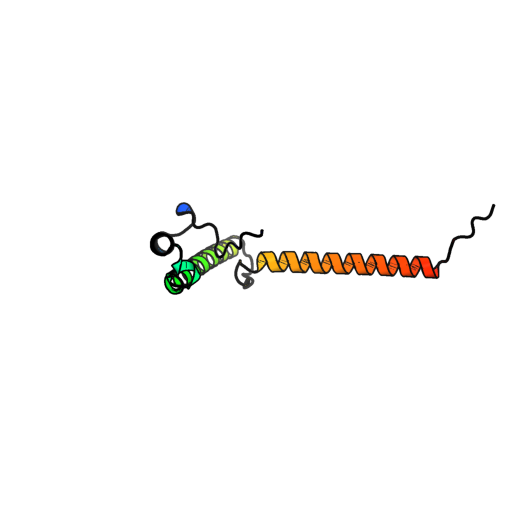RG A 1 113 ? 29.389 -31.652 -41.211 1.00 63.75 113 ARG A CA 1
ATOM 926 C C . ARG A 1 113 ? 29.356 -33.020 -41.879 1.00 63.75 113 ARG A C 1
ATOM 928 O O . ARG A 1 113 ? 28.768 -33.948 -41.334 1.00 63.75 113 ARG A O 1
ATOM 935 N N . ARG A 1 114 ? 29.958 -33.137 -43.065 1.00 60.31 114 ARG A N 1
ATOM 936 C CA . ARG A 1 114 ? 30.183 -34.445 -43.684 1.00 60.31 114 ARG A CA 1
ATOM 937 C C . ARG A 1 114 ? 31.126 -35.207 -42.763 1.00 60.31 114 ARG A C 1
ATOM 939 O O . ARG A 1 114 ? 32.286 -34.823 -42.633 1.00 60.31 114 ARG A O 1
ATOM 946 N N . GLU A 1 115 ? 30.609 -36.229 -42.097 1.00 59.91 115 GLU A N 1
ATOM 947 C CA . GLU A 1 115 ? 31.430 -37.223 -41.420 1.00 59.91 115 GLU A CA 1
ATOM 948 C C . GLU A 1 115 ? 32.209 -37.960 -42.511 1.00 59.91 115 GLU A C 1
ATOM 950 O O . GLU A 1 115 ? 31.650 -38.704 -43.315 1.00 59.91 115 GLU A O 1
ATOM 955 N N . THR A 1 116 ? 33.495 -37.640 -42.626 1.00 53.72 116 THR A N 1
ATOM 956 C CA . THR A 1 116 ? 34.431 -38.386 -43.463 1.00 53.72 116 THR A CA 1
ATOM 957 C C . THR A 1 116 ? 34.716 -39.705 -42.758 1.00 53.72 116 THR A C 1
ATOM 959 O O . THR A 1 116 ? 35.376 -39.703 -41.717 1.00 53.72 116 THR A O 1
ATOM 962 N N . HIS A 1 117 ? 34.153 -40.784 -43.298 1.00 51.62 117 HIS A N 1
ATOM 963 C CA .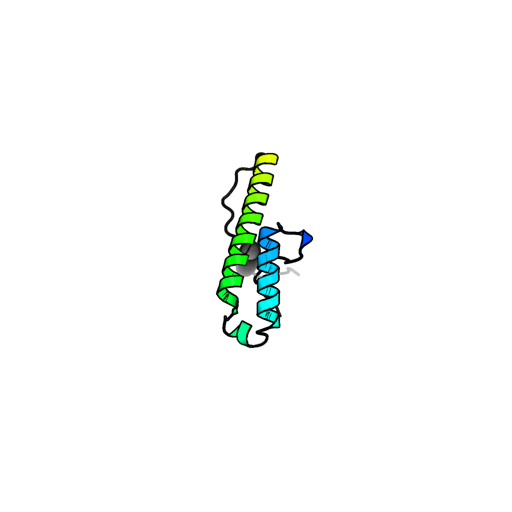 HIS A 1 117 ? 34.444 -42.167 -42.928 1.00 51.62 117 HIS A CA 1
ATOM 964 C C . HIS A 1 117 ? 35.738 -42.655 -43.595 1.00 51.62 117 HIS A C 1
ATOM 966 O O . HIS A 1 117 ? 36.077 -42.116 -44.675 1.00 51.62 117 HIS A O 1
#

Organism: Merluccius polli (NCBI:txid89951)

pLDDT: mean 77.78, std 17.0, range [28.41, 96.19]

InterPro domains:
  IPR013892 Cytochrome c oxidase biogenesis protein Cmc1-like [PF08583] (6-56)

Sequence (117 aa):
MCKVHMHSDLSPHLHTDVCNEMITLLKQCHQEHKVMKLFGTCNDIDRSMRQCLKKEVRLQLIYFCILNNIKHVAYTDSWCLPCLLDIQQAQAKRERSRQHAEEMRKRLKEGPRRETH

Secondary structure (DSSP, 8-state):
-----SSS---GGGS-HHHHHHHHHHHHHHHHTTTGGGGTTTHHHHHHHHHHHHHHHHHHHHHHHHHTT--------TTSHHHHHHHHHHHHHHHHHHHHHHHHHHHHHH-------

Foldseek 3Di:
DPPPPPDDDLDPVVADPVLVVLSVVLVVCCVVCVPCVVVCPCVVSVVVSVVRVQVVVVVVLVVVCVVVVNDPDVPPPPSCPVVVVVVVVVVVVVVVVVVVVVVVVVDVVVDDDPPDD

Radius of gyration: 25.02 Å; chains: 1; bounding box: 57×52×58 Å